Protein AF-A0A833PFD5-F1 (afdb_monomer)

Sequence (76 aa):
MTKFRNLKIAITEDQLLDDVMMELERIGYKISYKTIAPVRCVIFDNCHYSLLGSDIDLVDNYELTTLAELKEMEND

Organism: Acinetobacter bereziniae (NCBI:txid106648)

Nearest PDB structures (foldseek):
  7xjy-assembly1_B  TM=5.092E-01  e=4.441E+00  Oryza sativa Japonica Group
  4p0p-assembly1_A  TM=3.261E-01  e=3.632E+00  Homo sapiens
  9f9m-assembly2_C  TM=3.244E-01  e=5.078E+00  Homo sapiens
  4p0r-assembly2_C  TM=3.327E-01  e=7.098E+00  Homo sapiens
  5t7v-assembly1_L8  TM=3.241E-01  e=9.923E+00  Staphylococcus aureus

Mean predicted aligned error: 4.7 Å

pLDDT: mean 87.13, std 11.14, range [46.97, 95.5]

Foldseek 3Di:
DPQAAWAKEFDDPVAHPVLQVVLLVVLQADEPEEDPADFGMKIHGNSYIYTDNDHPVVDPPHHYDYSVVSNVVSVD

Radius of gyration: 11.22 Å; Cα contacts (8 Å, |Δi|>4): 129; chains: 1; bounding box: 30×24×24 Å

Secondary structure (DSSP, 8-state):
--TT--EEEE-BTTB-HHHHHHHHHHTT-EEEE--SSPP-EEEEETTEEEEE-S-GGG-TTSEEE-HHHHHHGGG-

Solvent-accessible surface area (backbone atoms only — not comparable to full-atom values): 4361 Å² total; per-residue (Å²): 108,70,67,72,49,47,34,26,34,63,44,45,95,92,38,45,62,67,60,49,51,52,52,41,45,72,78,59,32,39,83,75,45,79,57,92,52,73,64,29,18,38,40,34,39,78,49,29,31,35,44,31,53,50,61,56,87,76,52,75,91,39,49,82,53,50,71,68,58,59,66,58,59,78,81,84

Structure (mmCIF, N/CA/C/O backbone):
data_AF-A0A833PFD5-F1
#
_entry.id   AF-A0A833PFD5-F1
#
loop_
_atom_site.group_PDB
_atom_site.id
_atom_site.type_symbol
_atom_site.label_atom_id
_atom_site.label_alt_id
_atom_site.label_comp_id
_atom_site.label_asym_id
_atom_site.label_entity_id
_atom_site.label_seq_id
_atom_site.pdbx_PDB_ins_code
_atom_site.Cartn_x
_atom_site.Cartn_y
_atom_site.Cartn_z
_atom_site.occupancy
_atom_site.B_iso_or_equiv
_atom_site.auth_seq_id
_atom_site.auth_comp_id
_atom_site.auth_asym_id
_atom_site.auth_atom_id
_atom_site.pdbx_PDB_model_num
ATOM 1 N N . MET A 1 1 ? -12.176 -6.613 12.559 1.00 46.97 1 MET A N 1
ATOM 2 C CA . MET A 1 1 ? -10.977 -7.365 13.061 1.00 46.97 1 MET A CA 1
ATOM 3 C C . MET A 1 1 ? -9.994 -7.657 11.907 1.00 46.97 1 MET A C 1
ATOM 5 O O . MET A 1 1 ? -9.577 -8.791 11.689 1.00 46.97 1 MET A O 1
ATOM 9 N N . THR A 1 2 ? -9.609 -6.623 11.152 1.00 55.75 2 THR A N 1
ATOM 10 C CA . THR A 1 2 ? -9.085 -6.744 9.767 1.00 55.75 2 THR A CA 1
ATOM 11 C C . THR A 1 2 ? -7.563 -6.558 9.650 1.00 55.75 2 THR A C 1
ATOM 13 O O . THR A 1 2 ? -6.994 -6.708 8.574 1.00 55.75 2 THR A O 1
ATOM 16 N N . LYS A 1 3 ? -6.875 -6.288 10.771 1.00 56.28 3 LYS A N 1
ATOM 17 C CA . LYS A 1 3 ? -5.435 -5.943 10.854 1.00 56.28 3 LYS A CA 1
ATOM 18 C C . LYS A 1 3 ? -4.446 -7.086 10.547 1.00 56.28 3 LYS A C 1
ATOM 20 O O . LYS A 1 3 ? -3.241 -6.899 10.687 1.00 56.28 3 LYS A O 1
ATOM 25 N N . PHE A 1 4 ? -4.938 -8.257 10.140 1.00 61.84 4 PHE A N 1
ATOM 26 C CA . PHE A 1 4 ? -4.132 -9.466 9.906 1.00 61.84 4 PHE A CA 1
ATOM 27 C C . PHE A 1 4 ? -4.236 -10.015 8.477 1.00 61.84 4 PHE A C 1
ATOM 29 O O . PHE A 1 4 ? -3.834 -11.150 8.231 1.00 61.84 4 PHE A O 1
ATOM 36 N N . ARG A 1 5 ? -4.809 -9.254 7.537 1.00 75.19 5 ARG A N 1
ATOM 37 C CA . ARG A 1 5 ? -4.834 -9.654 6.126 1.00 75.19 5 ARG A CA 1
ATOM 38 C C . ARG A 1 5 ? -3.542 -9.223 5.438 1.00 75.19 5 ARG A C 1
ATOM 40 O O . ARG A 1 5 ? -3.062 -8.119 5.675 1.00 75.19 5 ARG A O 1
ATOM 47 N N . ASN A 1 6 ? -3.023 -10.093 4.578 1.00 88.69 6 ASN A N 1
ATOM 48 C CA . ASN A 1 6 ? -1.917 -9.775 3.683 1.00 88.69 6 ASN A CA 1
ATOM 49 C C . ASN A 1 6 ? -2.505 -9.082 2.453 1.00 88.69 6 ASN A C 1
ATOM 51 O O . ASN A 1 6 ? -3.054 -9.751 1.575 1.00 88.69 6 ASN A O 1
ATOM 55 N N . LEU A 1 7 ? -2.429 -7.753 2.408 1.00 92.31 7 LEU A N 1
ATOM 56 C CA . LEU A 1 7 ? -3.015 -6.945 1.341 1.00 92.31 7 LEU A CA 1
ATOM 57 C C . LEU A 1 7 ? -1.953 -6.216 0.517 1.00 92.31 7 LEU A C 1
ATOM 59 O O . LEU A 1 7 ? -0.892 -5.840 1.017 1.00 92.31 7 LEU A O 1
ATOM 63 N N . LYS A 1 8 ? -2.250 -6.010 -0.763 1.00 94.25 8 LYS A N 1
ATOM 64 C CA . LYS A 1 8 ? -1.437 -5.214 -1.684 1.00 94.25 8 LYS A CA 1
ATOM 65 C C . LYS A 1 8 ? -2.294 -4.193 -2.411 1.00 94.25 8 LYS A C 1
ATOM 67 O O . LYS A 1 8 ? -3.433 -4.471 -2.765 1.00 94.25 8 LYS A O 1
ATOM 72 N N . ILE A 1 9 ? -1.721 -3.032 -2.688 1.00 94.75 9 ILE A N 1
ATOM 73 C CA . ILE A 1 9 ? -2.373 -1.938 -3.406 1.00 94.75 9 ILE A CA 1
ATOM 74 C C . ILE A 1 9 ? -1.444 -1.405 -4.494 1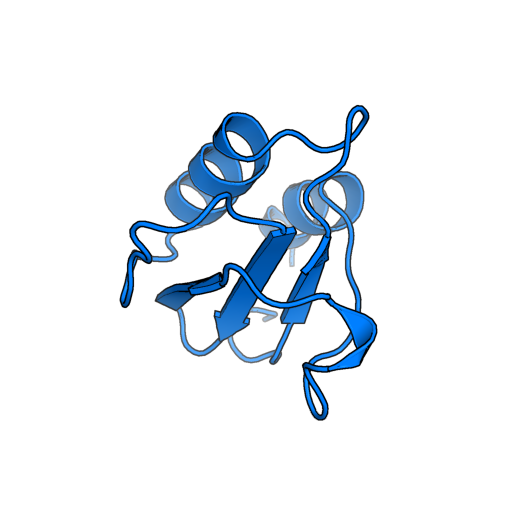.00 94.75 9 ILE A C 1
ATOM 76 O O . ILE A 1 9 ? -0.235 -1.257 -4.288 1.00 94.75 9 ILE A O 1
ATOM 80 N N . ALA A 1 10 ? -2.003 -1.163 -5.678 1.00 95.06 10 ALA A N 1
ATOM 81 C CA . ALA A 1 10 ? -1.261 -0.619 -6.809 1.00 95.06 10 ALA A CA 1
ATOM 82 C C . ALA A 1 10 ? -1.166 0.898 -6.679 1.00 95.06 10 ALA A C 1
ATOM 84 O O . ALA A 1 10 ? -2.163 1.557 -6.390 1.00 95.06 10 ALA A O 1
ATOM 85 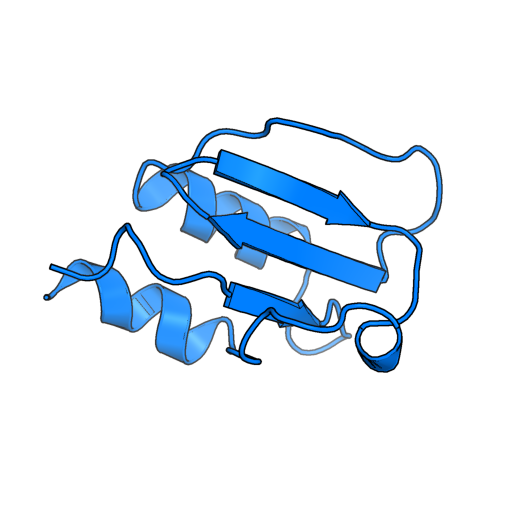N N . ILE A 1 11 ? 0.015 1.446 -6.953 1.00 94.94 11 ILE A N 1
ATOM 86 C CA . ILE A 1 11 ? 0.190 2.890 -7.074 1.00 94.94 11 ILE A CA 1
ATOM 87 C C . ILE A 1 11 ? -0.052 3.275 -8.527 1.00 94.94 11 ILE A C 1
ATOM 89 O O . ILE A 1 11 ? 0.637 2.812 -9.436 1.00 94.94 11 ILE A O 1
ATOM 93 N N . THR A 1 12 ? -1.068 4.105 -8.734 1.00 93.06 12 THR A N 1
ATOM 94 C CA . THR A 1 12 ? -1.561 4.528 -10.052 1.00 93.06 12 THR A CA 1
ATOM 95 C C . THR A 1 12 ? -1.930 6.010 -10.009 1.00 93.06 12 THR A C 1
ATOM 97 O O . THR A 1 12 ? -1.879 6.625 -8.947 1.00 93.06 12 THR A O 1
ATOM 100 N N . GLU A 1 13 ? -2.313 6.594 -11.145 1.00 90.94 13 GLU A N 1
ATOM 101 C CA . GLU A 1 13 ? -2.753 7.998 -11.205 1.00 90.94 13 GLU A CA 1
ATOM 102 C C . GLU A 1 13 ? -4.011 8.264 -10.354 1.00 90.94 13 GLU A C 1
ATOM 104 O O . GLU A 1 13 ? -4.146 9.350 -9.797 1.00 90.94 13 GLU A O 1
ATOM 109 N N . ASP A 1 14 ? -4.874 7.256 -10.180 1.00 92.12 14 ASP A N 1
ATOM 110 C CA . ASP A 1 14 ? -6.098 7.339 -9.367 1.00 92.12 14 ASP A CA 1
ATOM 111 C C . ASP A 1 14 ? -5.880 6.972 -7.884 1.00 92.12 14 ASP A C 1
ATOM 113 O O . ASP A 1 14 ? -6.755 7.185 -7.045 1.00 92.12 14 ASP A O 1
ATOM 117 N N . GLN A 1 15 ? -4.728 6.381 -7.546 1.00 93.00 15 GLN A N 1
ATOM 118 C CA . GLN A 1 15 ? -4.376 5.928 -6.195 1.00 93.00 15 GLN A CA 1
ATOM 119 C C . GLN A 1 15 ? -2.922 6.292 -5.906 1.00 93.00 15 GLN A C 1
ATOM 121 O O . GLN A 1 15 ? -2.005 5.477 -6.061 1.00 93.00 15 GLN A O 1
ATOM 126 N N . LEU A 1 16 ? -2.718 7.553 -5.530 1.00 94.50 16 LEU A N 1
ATOM 127 C CA . LEU A 1 16 ? -1.394 8.119 -5.315 1.00 94.50 16 LEU A CA 1
ATOM 128 C C . LEU A 1 16 ? -0.724 7.516 -4.078 1.00 94.50 16 LEU A C 1
ATOM 130 O O . LEU A 1 16 ? -1.368 7.223 -3.071 1.00 94.50 16 LEU A O 1
ATOM 134 N N . LEU A 1 17 ? 0.602 7.386 -4.146 1.00 94.25 17 LEU A N 1
ATOM 135 C CA . LEU A 1 17 ? 1.416 6.845 -3.058 1.00 94.25 17 LEU A CA 1
ATOM 136 C C . LEU A 1 17 ? 1.172 7.574 -1.732 1.00 94.25 17 LEU A C 1
ATOM 138 O O . LEU A 1 17 ? 1.004 6.923 -0.704 1.00 94.25 17 LEU A O 1
ATOM 142 N N . ASP A 1 18 ? 1.138 8.905 -1.768 1.00 94.44 18 ASP A N 1
ATOM 143 C CA . ASP A 1 18 ? 0.995 9.726 -0.567 1.00 94.44 18 ASP A CA 1
ATOM 144 C C . ASP A 1 18 ? -0.361 9.496 0.116 1.00 94.44 18 ASP A C 1
ATOM 146 O O . ASP A 1 18 ? -0.410 9.368 1.338 1.00 94.44 18 ASP A O 1
ATOM 150 N N . ASP A 1 19 ? -1.443 9.348 -0.657 1.00 95.50 19 ASP A N 1
ATOM 151 C CA . ASP A 1 19 ? -2.780 9.070 -0.120 1.00 95.50 19 ASP A CA 1
ATOM 152 C C . ASP A 1 19 ? -2.854 7.681 0.520 1.00 95.50 19 ASP A C 1
ATOM 154 O O . ASP A 1 19 ? -3.410 7.516 1.607 1.00 95.50 19 ASP A O 1
ATOM 158 N N . VAL A 1 20 ? -2.257 6.681 -0.135 1.00 94.56 20 VAL A N 1
ATOM 159 C CA . VAL A 1 20 ? -2.177 5.308 0.379 1.00 94.56 20 VAL A CA 1
ATOM 160 C C . VAL A 1 20 ? -1.364 5.255 1.672 1.00 94.56 20 VAL A C 1
ATOM 162 O O . VAL A 1 20 ? -1.795 4.640 2.646 1.00 94.56 20 VAL A O 1
ATOM 165 N N . MET A 1 21 ? -0.201 5.910 1.707 1.00 94.44 21 MET A N 1
ATOM 166 C CA . MET A 1 21 ? 0.650 5.960 2.897 1.00 94.44 21 MET A CA 1
ATOM 167 C C . MET A 1 21 ? -0.038 6.684 4.053 1.00 94.44 21 MET A C 1
ATOM 169 O O . MET A 1 21 ? -0.041 6.175 5.173 1.00 94.44 21 MET A O 1
ATOM 173 N N . MET A 1 22 ? -0.647 7.839 3.779 1.00 94.62 22 MET A N 1
ATOM 174 C CA . MET A 1 22 ? -1.371 8.614 4.782 1.00 94.62 22 MET A CA 1
ATOM 175 C C . MET A 1 22 ? -2.493 7.787 5.409 1.00 94.62 22 MET A C 1
ATOM 177 O O . MET A 1 22 ? -2.641 7.780 6.629 1.00 94.62 22 MET A O 1
ATOM 181 N N . GLU A 1 23 ? -3.255 7.059 4.595 1.00 93.50 23 GLU A N 1
ATOM 182 C CA . GLU A 1 23 ? -4.356 6.233 5.079 1.00 93.50 23 GLU A CA 1
ATOM 183 C C . GLU A 1 23 ? -3.863 5.031 5.903 1.00 93.50 23 GLU A C 1
ATOM 185 O O . GLU A 1 23 ? -4.388 4.762 6.985 1.00 93.50 23 GLU A O 1
ATOM 190 N N . LEU A 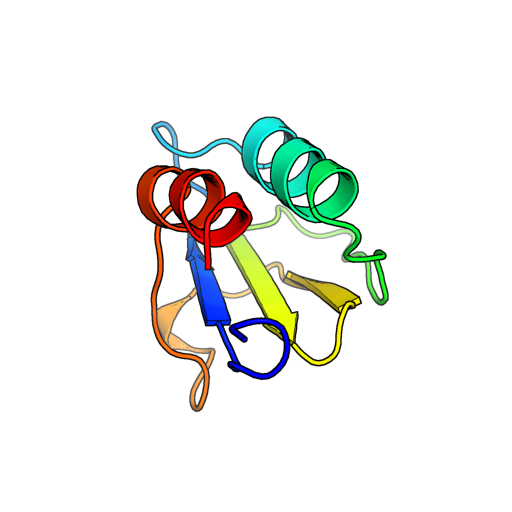1 24 ? -2.800 4.354 5.455 1.00 92.44 24 LEU A N 1
ATOM 191 C CA . LEU A 1 24 ? -2.164 3.268 6.208 1.00 92.44 24 LEU A CA 1
ATOM 192 C C . LEU A 1 24 ? -1.663 3.741 7.579 1.00 92.44 24 LEU A C 1
ATOM 194 O O . LEU A 1 24 ? -1.894 3.077 8.592 1.00 92.44 24 LEU A O 1
ATOM 198 N N . GLU A 1 25 ? -1.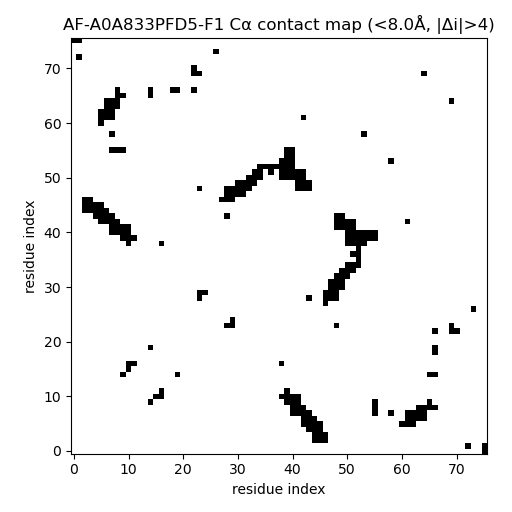007 4.898 7.637 1.00 92.56 25 GLU A N 1
ATOM 199 C CA . GLU A 1 25 ? -0.527 5.481 8.893 1.00 92.56 25 GLU A CA 1
ATOM 200 C C . GLU A 1 25 ? -1.681 5.919 9.802 1.00 92.56 25 GLU A C 1
ATOM 202 O O . GLU A 1 25 ? -1.639 5.673 11.011 1.00 92.56 25 GLU A O 1
ATOM 207 N N . ARG A 1 26 ? -2.749 6.486 9.225 1.00 90.94 26 ARG A N 1
ATOM 208 C CA . ARG A 1 26 ? -3.966 6.898 9.941 1.00 90.94 26 ARG A CA 1
ATOM 209 C C . ARG A 1 26 ? -4.636 5.729 10.664 1.00 90.94 26 ARG A C 1
ATOM 211 O O . ARG A 1 26 ? -5.001 5.875 11.830 1.00 90.94 26 ARG A O 1
ATOM 218 N N . ILE A 1 27 ? -4.749 4.565 10.018 1.00 88.56 27 ILE A N 1
ATOM 219 C CA . ILE A 1 27 ? -5.349 3.356 10.620 1.00 88.56 27 ILE A CA 1
ATOM 220 C C . ILE A 1 27 ? -4.359 2.563 11.508 1.00 88.56 27 ILE A C 1
ATOM 222 O O . ILE A 1 27 ? -4.715 1.548 12.127 1.00 88.56 27 ILE A O 1
ATOM 226 N N . GLY A 1 28 ? -3.119 3.049 11.627 1.00 89.00 28 GLY A N 1
ATOM 227 C CA . GLY A 1 28 ? -2.117 2.587 12.586 1.00 89.00 28 GLY A CA 1
ATOM 228 C C . GLY A 1 28 ? -1.087 1.594 12.048 1.00 89.00 28 GLY A C 1
ATOM 229 O O . GLY A 1 28 ? -0.403 0.961 12.859 1.00 89.00 28 GLY A O 1
ATOM 230 N N . TYR A 1 29 ? -0.959 1.441 10.726 1.00 91.12 29 TYR A N 1
ATOM 231 C CA . TYR A 1 29 ? 0.177 0.729 10.142 1.00 91.12 29 TYR A CA 1
ATOM 232 C C . TYR A 1 29 ? 1.440 1.584 10.218 1.00 91.12 29 TYR A C 1
ATOM 234 O O . TYR A 1 29 ? 1.401 2.812 10.198 1.00 91.12 29 TYR A O 1
ATOM 242 N N . LYS A 1 30 ? 2.589 0.917 10.294 1.00 92.69 30 LYS A N 1
ATOM 243 C CA . LYS A 1 30 ? 3.901 1.563 10.316 1.00 92.69 30 LYS A CA 1
ATOM 244 C C . LYS A 1 30 ? 4.728 1.126 9.124 1.00 92.69 30 LYS A C 1
ATOM 246 O O . LYS A 1 30 ? 4.711 -0.039 8.745 1.00 92.69 30 LYS A O 1
ATOM 251 N N . ILE A 1 31 ? 5.511 2.035 8.566 1.00 93.88 31 ILE A N 1
ATOM 252 C CA . ILE A 1 31 ? 6.432 1.662 7.498 1.00 93.88 31 ILE A CA 1
ATOM 253 C C . ILE A 1 31 ? 7.503 0.695 8.027 1.00 93.88 31 ILE A C 1
ATOM 255 O O . ILE A 1 31 ? 8.149 0.962 9.041 1.00 93.88 31 ILE A O 1
ATOM 259 N N . SER A 1 32 ? 7.697 -0.434 7.347 1.00 91.25 32 SER A N 1
ATOM 260 C CA . SER A 1 32 ? 8.774 -1.395 7.625 1.00 91.25 32 SER A CA 1
ATOM 261 C C . SER A 1 32 ? 9.912 -1.294 6.618 1.00 91.25 32 SER A C 1
ATOM 263 O O . SER A 1 32 ? 11.073 -1.483 6.977 1.00 91.25 32 SER A O 1
ATOM 265 N N . TYR A 1 33 ? 9.601 -0.985 5.357 1.00 88.25 33 TYR A N 1
ATOM 266 C CA . TYR A 1 33 ? 10.589 -0.918 4.286 1.00 88.25 33 TYR A CA 1
ATOM 267 C C . TYR A 1 33 ? 10.254 0.165 3.261 1.00 88.25 33 TYR A C 1
ATOM 269 O O . TYR A 1 33 ? 9.108 0.311 2.831 1.00 88.25 33 TYR A O 1
ATOM 277 N N . LYS A 1 34 ? 11.289 0.893 2.832 1.00 84.38 34 LYS A N 1
ATOM 278 C CA . LYS A 1 34 ? 11.216 1.912 1.785 1.00 84.38 34 LYS A CA 1
ATO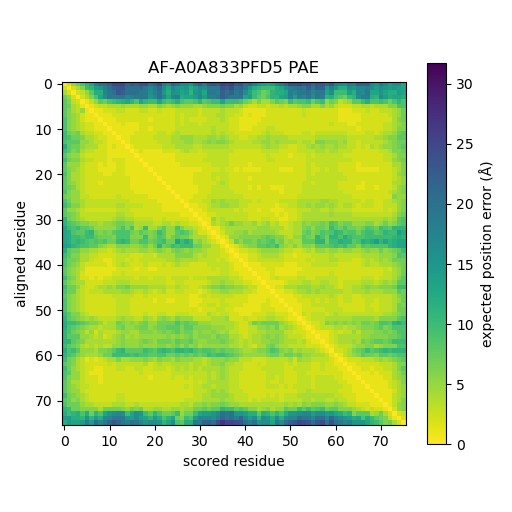M 279 C C . LYS A 1 34 ? 12.232 1.599 0.693 1.00 84.38 34 LYS A C 1
ATOM 281 O O . LYS A 1 34 ? 13.427 1.504 0.965 1.00 84.38 34 LYS A O 1
ATOM 286 N N . THR A 1 35 ? 11.755 1.470 -0.540 1.00 83.62 35 THR A N 1
ATOM 287 C CA . THR A 1 35 ? 12.617 1.382 -1.722 1.00 83.62 35 THR A CA 1
ATOM 288 C C . THR A 1 35 ? 13.046 2.771 -2.208 1.00 83.62 35 THR A C 1
ATOM 290 O O . THR A 1 35 ? 12.384 3.775 -1.943 1.00 83.62 35 THR A O 1
ATOM 293 N N . ILE A 1 36 ? 14.165 2.815 -2.931 1.00 77.19 36 ILE A N 1
ATOM 294 C CA . ILE A 1 36 ? 14.671 3.995 -3.654 1.00 77.19 36 ILE A CA 1
ATOM 295 C C . ILE A 1 36 ? 14.179 4.056 -5.109 1.00 77.19 36 ILE A C 1
ATOM 297 O O . ILE A 1 36 ? 14.335 5.084 -5.764 1.00 77.19 36 ILE A O 1
ATOM 301 N N . ALA A 1 37 ? 13.609 2.966 -5.626 1.00 84.62 37 ALA A N 1
ATOM 302 C CA . ALA A 1 37 ? 13.010 2.930 -6.956 1.00 84.62 37 ALA A CA 1
ATOM 303 C C . ALA A 1 37 ? 11.638 3.635 -6.965 1.00 84.62 37 ALA A C 1
ATOM 305 O O . ALA A 1 37 ? 11.018 3.763 -5.906 1.00 84.62 37 ALA A O 1
ATOM 306 N N . PRO A 1 38 ? 11.126 4.050 -8.141 1.00 87.94 38 PRO A N 1
ATOM 307 C CA . PRO A 1 38 ? 9.737 4.479 -8.267 1.00 87.94 38 PRO A CA 1
ATOM 308 C C . PRO A 1 38 ? 8.807 3.402 -7.706 1.00 87.94 38 PRO A C 1
ATOM 310 O O . PRO A 1 38 ? 8.865 2.250 -8.138 1.00 87.94 38 PRO A O 1
ATOM 313 N N . VAL A 1 39 ? 7.990 3.765 -6.720 1.00 91.69 39 VAL A N 1
ATOM 314 C CA . VAL A 1 39 ? 7.078 2.829 -6.057 1.00 91.69 39 VAL A CA 1
ATOM 315 C C . VAL A 1 39 ? 5.933 2.506 -7.007 1.00 91.69 39 VAL A C 1
ATOM 317 O O . VAL A 1 39 ? 5.276 3.410 -7.516 1.00 91.69 39 VAL A O 1
ATOM 320 N N . ARG A 1 40 ? 5.701 1.215 -7.238 1.00 92.94 40 ARG A N 1
ATOM 321 C CA . ARG A 1 40 ? 4.621 0.710 -8.097 1.00 92.94 40 ARG A CA 1
ATOM 322 C C . ARG A 1 40 ? 3.524 0.014 -7.307 1.00 92.94 40 ARG A C 1
ATOM 324 O O . ARG A 1 40 ? 2.378 -0.018 -7.745 1.00 92.94 40 ARG A O 1
ATOM 331 N N . CYS A 1 41 ? 3.849 -0.520 -6.136 1.00 93.88 41 CYS A N 1
ATOM 332 C CA . CYS A 1 41 ? 2.856 -1.079 -5.235 1.00 93.88 41 CYS A CA 1
ATOM 333 C C . CYS A 1 41 ? 3.288 -0.964 -3.773 1.00 93.88 41 CYS A C 1
ATOM 335 O O . CYS A 1 41 ? 4.468 -0.788 -3.450 1.00 93.88 41 CYS A O 1
ATOM 337 N N . VAL A 1 42 ? 2.303 -1.064 -2.890 1.00 94.44 42 VAL A N 1
ATOM 338 C CA . VAL A 1 42 ? 2.487 -1.132 -1.442 1.00 94.44 42 VAL A CA 1
ATOM 339 C C . VAL A 1 42 ? 1.891 -2.439 -0.958 1.00 94.44 42 VAL A C 1
ATOM 341 O O . VAL A 1 42 ? 0.791 -2.807 -1.362 1.00 94.44 42 VAL A O 1
ATOM 344 N N . ILE A 1 43 ? 2.621 -3.138 -0.101 1.00 94.00 43 ILE A N 1
ATOM 345 C CA . ILE A 1 43 ? 2.126 -4.324 0.599 1.00 94.00 43 ILE A CA 1
ATOM 346 C C . ILE A 1 43 ? 1.988 -3.999 2.073 1.00 94.00 43 ILE A C 1
ATOM 348 O O . ILE A 1 43 ? 2.782 -3.219 2.602 1.00 94.00 43 ILE A O 1
ATOM 352 N N . PHE A 1 44 ? 1.005 -4.584 2.740 1.00 92.25 44 PHE A N 1
ATOM 353 C CA . PHE A 1 44 ? 0.808 -4.382 4.162 1.00 92.25 44 PHE A CA 1
ATOM 354 C C . PHE A 1 44 ? 0.215 -5.614 4.836 1.00 92.25 44 PHE A C 1
ATOM 356 O O . PHE A 1 44 ? -0.680 -6.276 4.314 1.00 92.25 44 PHE A O 1
ATOM 363 N N . ASP A 1 45 ? 0.768 -5.919 6.005 1.00 90.94 45 ASP A N 1
ATOM 364 C CA . ASP A 1 45 ? 0.397 -7.028 6.874 1.00 90.94 45 ASP A CA 1
ATOM 365 C C . ASP A 1 45 ? 0.867 -6.729 8.304 1.00 90.94 45 ASP A C 1
ATOM 367 O O . ASP A 1 45 ? 1.740 -5.891 8.515 1.00 90.94 45 ASP A O 1
ATOM 371 N N . ASN A 1 46 ? 0.278 -7.381 9.310 1.00 86.62 46 ASN A N 1
ATOM 372 C CA . ASN A 1 46 ? 0.746 -7.315 10.704 1.00 86.62 46 ASN A CA 1
ATOM 373 C C . ASN A 1 46 ? 1.028 -5.888 11.226 1.00 86.62 46 ASN A C 1
ATOM 375 O O . ASN A 1 46 ? 2.033 -5.651 11.904 1.00 86.62 46 ASN A O 1
ATOM 379 N N . CYS A 1 47 ? 0.154 -4.927 10.908 1.00 87.75 47 CYS A N 1
ATOM 380 C CA . CYS A 1 47 ? 0.312 -3.504 11.249 1.00 87.75 47 CYS A CA 1
ATOM 381 C C . CYS A 1 47 ? 1.575 -2.830 10.669 1.00 87.75 47 CYS A C 1
ATOM 383 O O . CYS A 1 47 ? 2.000 -1.788 11.173 1.00 87.75 47 CYS A O 1
ATOM 385 N N . HIS A 1 48 ? 2.177 -3.389 9.621 1.00 92.00 48 HIS A N 1
ATOM 386 C CA . HIS A 1 48 ? 3.299 -2.804 8.897 1.00 92.00 48 HIS A CA 1
ATOM 387 C C . HIS A 1 48 ? 3.045 -2.742 7.390 1.00 92.00 48 HIS A C 1
ATOM 389 O O . HIS A 1 48 ? 2.279 -3.536 6.852 1.00 92.00 48 HIS A O 1
ATOM 395 N N . TYR A 1 49 ? 3.682 -1.795 6.702 1.00 94.00 49 TYR A N 1
ATOM 396 C CA . TYR A 1 49 ? 3.620 -1.690 5.246 1.00 94.00 49 TYR A CA 1
ATOM 397 C C . TYR A 1 49 ? 4.996 -1.472 4.616 1.00 94.00 49 TYR A C 1
ATOM 399 O O . TYR A 1 49 ? 5.887 -0.854 5.203 1.00 94.00 49 TYR A O 1
ATOM 407 N N . SER A 1 50 ? 5.168 -1.971 3.395 1.00 94.12 50 SER A N 1
ATOM 408 C CA . SER A 1 50 ? 6.407 -1.871 2.626 1.00 94.12 50 SER A CA 1
ATOM 409 C C . SER A 1 50 ? 6.151 -1.291 1.244 1.00 94.12 50 SER A C 1
ATOM 411 O O . SER A 1 50 ? 5.205 -1.675 0.559 1.00 94.12 50 SER A O 1
ATOM 413 N N . LEU A 1 51 ? 7.034 -0.387 0.821 1.00 94.88 51 LEU A N 1
ATOM 414 C CA . LEU A 1 51 ? 6.987 0.242 -0.496 1.00 94.88 51 LEU A CA 1
ATOM 415 C C . LEU A 1 51 ? 7.839 -0.557 -1.482 1.00 94.88 51 LEU A C 1
ATOM 417 O O . LEU A 1 51 ? 9.047 -0.712 -1.271 1.00 94.88 51 LEU A O 1
ATOM 421 N N . LEU A 1 52 ? 7.232 -1.035 -2.565 1.00 92.62 52 LEU A N 1
ATOM 422 C CA . LEU A 1 52 ? 7.890 -1.871 -3.564 1.00 92.62 52 LEU A CA 1
ATOM 423 C C . LEU A 1 52 ? 7.960 -1.160 -4.918 1.00 92.62 52 LEU A C 1
ATOM 425 O O . LEU A 1 52 ? 7.005 -0.531 -5.372 1.00 92.62 52 LEU A O 1
ATOM 429 N N . GLY A 1 53 ? 9.103 -1.292 -5.592 1.00 90.69 53 GLY A N 1
ATOM 430 C CA . GLY A 1 53 ? 9.290 -0.792 -6.961 1.00 90.69 53 GLY A CA 1
ATOM 431 C C . GLY A 1 53 ? 8.893 -1.799 -8.044 1.00 90.69 53 GLY A C 1
ATOM 432 O O . GLY A 1 53 ? 9.027 -1.513 -9.230 1.00 90.69 53 GLY A O 1
ATOM 433 N N . SER A 1 54 ? 8.453 -2.989 -7.638 1.00 86.50 54 SER A N 1
ATOM 434 C CA . SER A 1 54 ? 8.055 -4.082 -8.524 1.00 86.50 54 SER A CA 1
ATOM 435 C C . SER A 1 54 ? 6.580 -3.972 -8.891 1.00 86.50 54 SER A C 1
ATOM 437 O O . SER A 1 54 ? 5.782 -3.441 -8.117 1.00 86.50 54 SER A O 1
ATOM 439 N N . ASP A 1 55 ? 6.220 -4.493 -10.063 1.00 85.75 55 ASP A N 1
ATOM 440 C CA . ASP A 1 55 ? 4.824 -4.568 -10.492 1.00 85.75 55 ASP A CA 1
ATOM 441 C C . ASP A 1 55 ? 3.987 -5.408 -9.525 1.00 85.75 55 ASP A C 1
ATOM 443 O O . ASP A 1 55 ? 4.453 -6.407 -8.972 1.00 85.75 55 ASP A O 1
ATOM 447 N N . ILE A 1 56 ? 2.734 -4.998 -9.335 1.00 88.25 56 ILE A N 1
ATOM 448 C CA . ILE A 1 56 ? 1.827 -5.620 -8.368 1.00 88.25 56 ILE A CA 1
ATOM 449 C C . ILE A 1 56 ? 1.527 -7.091 -8.682 1.00 88.25 56 ILE A C 1
ATOM 451 O O . ILE A 1 56 ? 1.269 -7.881 -7.771 1.00 88.25 56 ILE A O 1
ATOM 455 N N . ASP A 1 57 ? 1.608 -7.470 -9.956 1.00 87.69 57 ASP A N 1
ATOM 456 C CA . ASP A 1 57 ? 1.399 -8.840 -10.429 1.00 87.69 57 ASP A CA 1
ATOM 457 C C . ASP A 1 57 ? 2.525 -9.790 -10.005 1.00 87.69 57 ASP A C 1
ATOM 459 O O . ASP A 1 57 ? 2.319 -10.995 -9.970 1.00 87.69 57 ASP A O 1
ATOM 463 N N . LEU A 1 58 ? 3.700 -9.262 -9.641 1.00 85.94 58 LEU A N 1
ATOM 464 C CA . LEU A 1 58 ? 4.829 -10.057 -9.140 1.00 85.94 58 LEU A CA 1
ATOM 465 C C . LEU A 1 58 ? 4.735 -10.340 -7.635 1.00 85.94 58 LEU A C 1
ATOM 467 O O . LEU A 1 58 ? 5.535 -11.100 -7.091 1.00 85.94 58 LEU A O 1
ATOM 471 N N . VAL A 1 59 ? 3.795 -9.694 -6.943 1.00 85.81 59 VAL A N 1
ATOM 472 C CA . VAL A 1 59 ? 3.568 -9.875 -5.510 1.00 85.81 59 VAL A CA 1
ATOM 473 C C . VAL A 1 59 ? 2.505 -10.951 -5.317 1.00 85.81 59 VAL A C 1
ATOM 475 O O . VAL A 1 59 ? 1.310 -10.665 -5.203 1.00 85.81 59 VAL A O 1
ATOM 478 N N . ASP A 1 60 ? 2.946 -12.200 -5.279 1.00 79.19 60 ASP A N 1
ATOM 479 C CA . ASP A 1 60 ? 2.091 -13.335 -4.943 1.00 79.19 60 ASP A CA 1
ATOM 480 C C . ASP A 1 60 ? 1.810 -13.386 -3.430 1.00 79.19 60 ASP A C 1
ATOM 482 O O . ASP A 1 60 ? 2.605 -12.914 -2.616 1.00 79.19 60 ASP A O 1
ATOM 486 N N . ASN A 1 61 ? 0.692 -14.003 -3.034 1.00 84.94 61 ASN A N 1
ATOM 487 C CA . ASN A 1 61 ? 0.249 -14.196 -1.635 1.00 84.94 61 ASN A CA 1
ATOM 488 C C . ASN A 1 61 ? -0.309 -12.965 -0.899 1.00 84.94 61 ASN A C 1
ATOM 490 O O . ASN A 1 61 ? -0.642 -13.074 0.283 1.00 84.94 61 ASN A O 1
ATOM 494 N N . TYR A 1 62 ? -0.452 -11.832 -1.584 1.00 89.19 62 TYR A N 1
ATOM 495 C CA . TYR A 1 62 ? -1.177 -10.671 -1.073 1.00 89.19 62 TYR A CA 1
ATOM 496 C C . TYR A 1 62 ? -2.439 -10.455 -1.909 1.00 89.19 62 TYR A C 1
ATOM 498 O O . TYR A 1 62 ? -2.384 -10.431 -3.142 1.00 89.19 62 TYR A O 1
ATOM 506 N N . GLU A 1 63 ? -3.577 -10.316 -1.239 1.00 91.94 63 GLU A N 1
ATOM 507 C CA . GLU A 1 63 ? -4.852 -10.012 -1.883 1.00 91.94 63 GLU A CA 1
ATOM 508 C C . GLU A 1 63 ? -4.859 -8.548 -2.339 1.00 91.94 63 GLU A C 1
ATOM 510 O O . GLU A 1 63 ? -4.378 -7.656 -1.63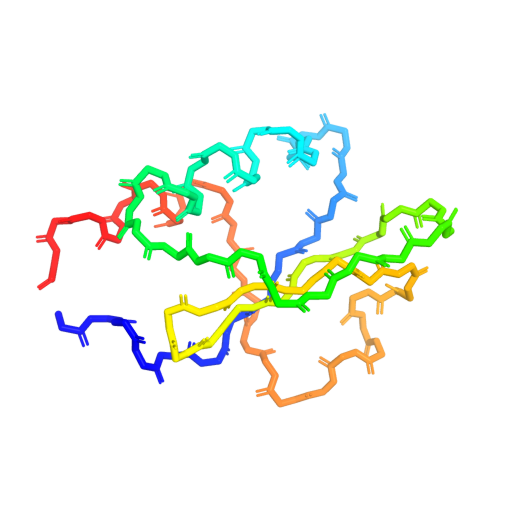6 1.00 91.94 63 GLU A O 1
ATOM 515 N N . LEU A 1 64 ? -5.351 -8.306 -3.555 1.00 92.62 64 LEU A N 1
ATOM 516 C CA . LEU A 1 64 ? -5.439 -6.959 -4.103 1.00 92.62 64 LEU A CA 1
ATOM 517 C C . LEU A 1 64 ? -6.531 -6.175 -3.379 1.00 92.62 64 LEU A C 1
ATOM 519 O O . LEU A 1 64 ? -7.644 -6.666 -3.228 1.00 92.62 64 LEU A O 1
ATOM 523 N N . THR A 1 65 ? -6.219 -4.942 -3.007 1.00 92.81 65 THR A N 1
ATOM 524 C CA . THR A 1 65 ? -7.180 -3.991 -2.459 1.00 92.81 65 THR A CA 1
ATOM 525 C C . THR A 1 65 ? -6.989 -2.602 -3.063 1.00 92.81 65 THR A C 1
ATOM 527 O O . THR A 1 65 ? -6.049 -2.350 -3.825 1.00 92.81 65 THR A O 1
ATOM 530 N N . THR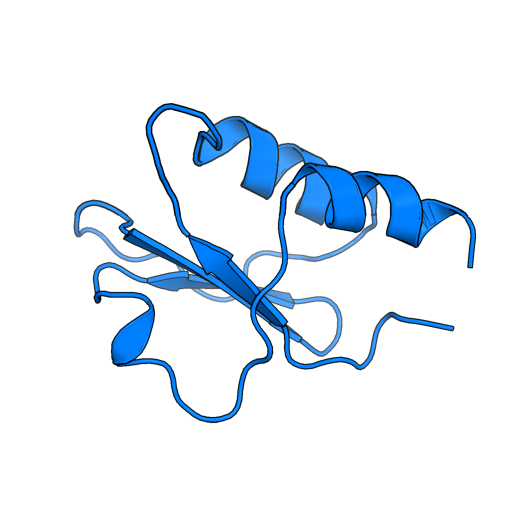 A 1 66 ? -7.899 -1.697 -2.724 1.00 93.62 66 THR A N 1
ATOM 531 C CA . THR A 1 66 ? -7.950 -0.315 -3.190 1.00 93.62 66 THR A CA 1
ATOM 532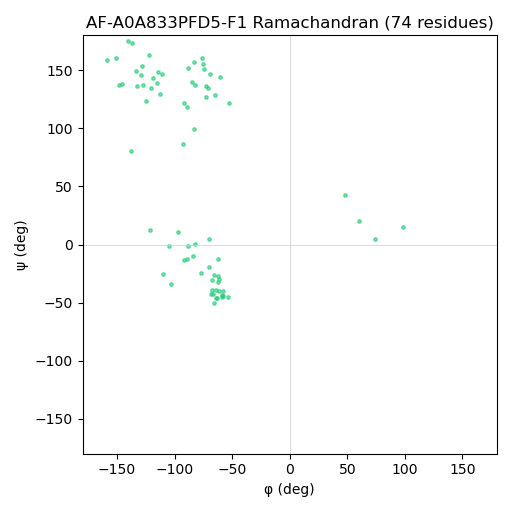 C C . THR A 1 66 ? -7.909 0.675 -2.029 1.00 93.62 66 THR A C 1
ATOM 534 O O . THR A 1 66 ? -8.192 0.345 -0.880 1.00 93.62 66 THR A O 1
ATOM 537 N N . LEU A 1 67 ? -7.597 1.933 -2.329 1.00 93.06 67 LEU A N 1
ATOM 538 C CA . LEU A 1 67 ? -7.615 3.028 -1.364 1.00 93.06 67 LEU A CA 1
ATOM 539 C C . LEU A 1 67 ? -9.026 3.263 -0.802 1.00 93.06 67 LEU A C 1
ATOM 541 O O . LEU A 1 67 ? -9.168 3.676 0.346 1.00 93.06 67 LEU A O 1
ATOM 545 N N . ALA A 1 68 ? -10.065 3.013 -1.602 1.00 91.75 68 ALA A N 1
ATOM 546 C CA . ALA A 1 68 ? -11.451 3.110 -1.153 1.00 91.75 68 ALA A CA 1
ATOM 547 C C . ALA A 1 68 ? -11.760 2.050 -0.088 1.00 91.75 68 ALA A C 1
ATOM 549 O O . ALA A 1 68 ? -12.210 2.396 0.999 1.00 91.75 68 ALA A O 1
ATOM 550 N N . GLU A 1 69 ? -11.425 0.787 -0.357 1.00 90.81 69 GLU A N 1
ATOM 551 C CA . GLU A 1 69 ? -11.584 -0.303 0.614 1.00 90.81 69 GLU A CA 1
ATOM 552 C C . GLU A 1 69 ? -10.732 -0.067 1.865 1.00 90.81 69 GLU A C 1
ATOM 554 O O . GLU A 1 69 ? -11.210 -0.259 2.980 1.00 90.81 69 GLU A O 1
ATOM 559 N N . LEU A 1 70 ? -9.499 0.427 1.703 1.00 89.25 70 LEU A N 1
ATOM 560 C CA . LEU A 1 70 ? -8.613 0.758 2.818 1.00 89.25 70 LEU A CA 1
ATOM 561 C C . LEU A 1 70 ? -9.241 1.783 3.779 1.00 89.25 70 LEU A C 1
ATOM 563 O O . LEU A 1 70 ? -9.123 1.630 4.993 1.00 89.25 70 LEU A O 1
ATOM 567 N N . LYS A 1 71 ? -9.948 2.790 3.249 1.00 88.25 71 LYS A N 1
ATOM 568 C CA . LYS A 1 71 ? -10.680 3.787 4.052 1.00 88.25 71 LYS A CA 1
ATOM 569 C C . LYS A 1 71 ? -11.866 3.181 4.803 1.00 88.25 71 LYS A C 1
ATOM 571 O O . LYS A 1 71 ? -12.209 3.650 5.886 1.00 88.25 71 LYS A O 1
ATOM 576 N N . GLU A 1 72 ? -12.492 2.145 4.254 1.00 87.56 72 GLU A N 1
ATOM 577 C CA . GLU A 1 72 ? -13.615 1.448 4.891 1.00 87.56 72 GLU A CA 1
ATOM 578 C C . GLU A 1 72 ? -13.161 0.504 6.020 1.00 8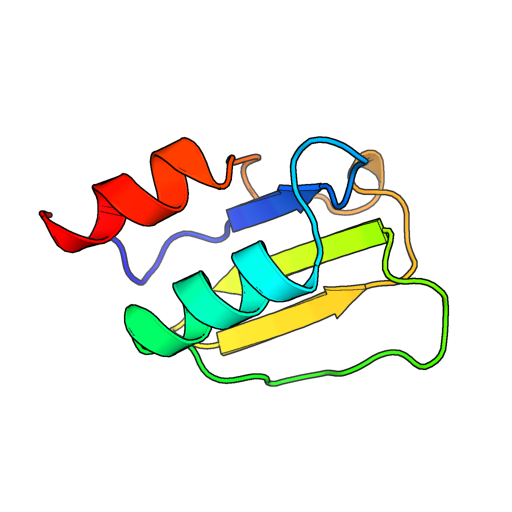7.56 72 GLU A C 1
ATOM 580 O O . GLU A 1 72 ? -13.916 0.283 6.969 1.00 87.56 72 GLU A O 1
ATOM 585 N N . MET A 1 73 ? -11.909 0.019 5.985 1.00 78.44 73 MET A N 1
ATOM 586 C CA . MET A 1 73 ? -11.340 -0.891 6.997 1.00 78.44 73 MET A CA 1
ATOM 587 C C . MET A 1 73 ? -11.262 -0.304 8.419 1.00 78.44 73 MET A C 1
ATOM 589 O O . MET A 1 73 ? -11.025 -1.052 9.366 1.00 78.44 73 MET A O 1
ATOM 593 N N . GLU A 1 74 ? -11.447 1.006 8.600 1.00 65.94 74 GLU A N 1
ATOM 594 C CA . GLU A 1 74 ? -11.479 1.646 9.922 1.00 65.94 74 GLU A CA 1
ATOM 595 C C . GLU A 1 74 ? -12.682 1.201 10.778 1.00 65.94 74 GLU A C 1
ATOM 597 O O . GLU A 1 74 ? -12.602 1.219 12.006 1.00 65.94 74 GLU A O 1
ATOM 602 N N . ASN A 1 75 ? -13.781 0.776 10.147 1.00 52.94 75 ASN A N 1
ATOM 603 C CA . ASN A 1 75 ? -15.066 0.556 10.818 1.00 52.94 75 ASN A CA 1
ATOM 604 C C . ASN A 1 75 ? -15.355 -0.907 11.222 1.00 52.94 75 ASN A C 1
ATOM 606 O O . ASN A 1 75 ? -16.484 -1.200 11.619 1.00 52.94 75 ASN A O 1
ATOM 610 N N . ASP A 1 76 ? -14.367 -1.810 11.143 1.00 47.78 76 ASP A N 1
ATOM 611 C CA . ASP A 1 76 ? -14.543 -3.271 11.310 1.00 47.78 76 ASP A CA 1
ATOM 612 C C . ASP A 1 76 ? -13.522 -3.925 12.272 1.00 47.78 76 ASP A C 1
ATOM 614 O O . ASP A 1 76 ? -13.902 -4.595 13.264 1.00 47.78 76 ASP A O 1
#

=== Feature glossary ===
Each block in this record encodes a different view of the same protein. In brief:

Predicted aligned error. PAE(i, j) answers: if I align the predicted and true structures on residue i, how far off (in Å) do I expect residue j to be? A block-diagonal PAE matrix with low values on the blocks and high values off-diagonal is the signature of a multi-domain protein with confidently predicted domains but uncertain inter-domain orientation.

Contact-map, Ramachandran, and PAE plots. Plot images: a contact map (which residues are close in 3D, as an N×N binary image), a Ramachandran scatter (backbone torsion angles, revealing secondary-structure composition at a glance), and — for AlphaFold structures — a PAE heatmap (pairwise prediction confidence).

Backbone torsions (φ/ψ). φ (phi) and ψ (psi) are the two rotatable backbone dihedrals per residue: φ is the C(i-1)–N–Cα–C torsion, ψ is the N–Cα–C–N(i+1) torsion, both in degrees on (−180°, 180°]. α-helical residues cluster near (−60°, −45°); β-strand residues near (−120°, +130°). A Ramachandran plot is simply a scatter of (φ, ψ) for every residue.

Foldseek 3Di. A 3Di character summarizes, for each residue, the relative orientation of the Cα frame of its nearest spatial neighbor. Because it encodes fold topology rather than chemistry, 3Di alignments detect remote structural similarity that sequence alignment misses.

Radius of gyration, Cα contacts, bounding box. Three whole-structure scalars: the radius of gyration (RMS distance of Cα from centroid, in Å), the count of Cα–Cα contacts (pairs closer than 8 Å and separated by more than four residues in sequence — i.e. tertiary, not local, contacts), and the bounding-box dimensions. Together they distinguish compact globular folds from extended fibres or disordered chains.

Sequence. Sequence gives the chain of amino acids in standard one-letter code (A=alanine, C=cysteine, …, Y=tyrosine), read N→C. It is the only feature that is directly encoded by the gene; all structural features are derived from the folded form of this sequence.

mmCIF coordinates. Atomic coordinates in PDBx/mmCIF format — the same representation the Protein Data Bank distributes. Each line of the _atom_site loop places one backbone atom in Cartesian space (units: ångströms, origin: arbitrary).

Secondary structure (3-state, P-SEA). Three-state secondary structure (P-SEA) collapses the eight DSSP classes into helix (a), strand (b), and coil (c). P-SEA assigns these from Cα geometry alone — distances and angles — without requiring backbone oxygens, so it works on any Cα trace.

InterPro / GO / CATH / organism. Functional annotations link the protein to curated databases. InterPro entries identify conserved domains and families by matching the sequence against member-database signatures (Pfam, PROSITE, CDD, …). Gene Ontology (GO) terms describe molecular function, biological process, and cellular component in a controlled vocabulary. CATH places the structure in a hierarchical fold classification (Class/Architecture/Topology/Homologous-superfamily). The organism is the source species.

B-factor. B-factor (Debye–Waller factor) reflects atomic displacement in the crystal lattice. It is an experimental observable (units Å²), not a prediction; low values mean the atom is pinned down, high values mean it moves or is heterogeneous across the crystal.

Rendered structure images. Structure images are PyMOL renders from six orthogonal camera directions. Cartoon representation draws helices as coils and strands as arrows; sticks shows the backbone as bonds; surface shows the solvent-excluded envelope. Rainbow coloring maps sequence position to hue (blue→red, N→C); chain coloring assigns a distinct color per polypeptide.

Solvent-accessible surface area. Solvent-accessible surface area (SASA) is the area in Å² traced out by the centre of a 1.4 Å probe sphere (a water molecule) rolled over the protein's van der Waals surface (Shrake–Rupley / Lee–Richards construction). Buried residues have near-zero SASA; fully exposed residues can exceed 200 Å². The total SASA scales roughly with the number of surface residues.

Secondary structure (8-state, DSSP). The SS8 string is DSSP's per-residue secondary-structure call. α-helix (H) means an i→i+4 H-bond ladder; β-strand (E) means the residue participates in a β-sheet; 3₁₀ (G) and π (I) are tighter and wider helices; T/S are turns/bends; '-' is loop.

pLDDT. For AlphaFold models, the B-factor field carries pLDDT — the model's own estimate of local accuracy on a 0–100 scale. Regions with pLDDT<50 should be treated as essentially unmodeled; they often correspond to intrinsically disordered segments.

Nearest PDB structures. Nearest PDB neighbors are the top structural matches found by Foldseek when searching this structure against the entire Protein Data Bank. Each hit reports a TM-score (0 to 1; >0.5 almost always implies the same fold) and an E-value. These are *structural* homologs — they may share no detectable sequence similarity.